Protein AF-A0A932URF2-F1 (afdb_monomer)

Sequence (78 aa):
MPSSIARLVAGGCLALGLFVVVAFVIVALAIPRGSLAAGERDMPEFKDQRPAAWLNSPPLTRAALRGNVVLIEIWTTG

Solvent-accessible surface area (backbone atoms only — not comparable to full-atom values): 5319 Å² total; per-residue (Å²): 131,73,70,62,60,57,51,52,53,53,49,49,54,51,52,51,51,51,48,51,52,52,51,51,51,53,53,64,68,65,53,81,77,73,75,77,74,67,65,97,65,78,81,75,72,68,85,73,73,54,55,91,82,37,82,99,45,76,61,73,50,59,77,80,47,61,97,56,92,80,86,88,84,88,85,79,88,129

pLDDT: mean 83.03, std 14.53, range [52.97, 97.19]

Foldseek 3Di:
DPVPVVVVVVVVVVVVVVVVVVVVVVVVVPPPPPPPPPPPDQDDWDDDQDQVVDDPDHDDTSVNCPPHDDDDDDDDDD

Radius of gyration: 29.67 Å; Cα contacts (8 Å, |Δi|>4): 17; chains: 1; bounding box: 44×43×81 Å

Secondary structure (DSSP, 8-state):
--HHHHHHHHHHHHHHHHHHHHHHHHHHHHS--------S-PPPPPS---GGG-SSSSPP-HHHHTTS----------

Mean predicted aligned error: 14.06 Å

Structure (mmCIF, N/CA/C/O backbone):
data_AF-A0A932URF2-F1
#
_entry.id   AF-A0A932URF2-F1
#
loop_
_atom_site.group_PDB
_atom_site.id
_atom_site.type_symbol
_atom_site.label_atom_id
_atom_site.label_alt_id
_atom_site.label_comp_id
_atom_site.label_asym_id
_atom_site.label_entity_id
_atom_site.label_seq_id
_atom_site.pdbx_PDB_ins_code
_atom_site.Cartn_x
_atom_site.Cartn_y
_atom_site.Cartn_z
_atom_site.occupancy
_atom_site.B_iso_or_equiv
_atom_site.auth_seq_id
_atom_site.auth_comp_id
_atom_site.auth_asym_id
_atom_site.auth_atom_id
_atom_site.pdbx_PDB_model_num
ATOM 1 N N . MET A 1 1 ? 33.275 21.673 -64.400 1.00 52.97 1 MET A N 1
ATOM 2 C CA . MET A 1 1 ? 32.865 20.264 -64.196 1.00 52.97 1 MET A CA 1
ATOM 3 C C . MET A 1 1 ? 32.873 19.741 -62.737 1.00 52.97 1 MET A C 1
ATOM 5 O O . MET A 1 1 ? 32.266 18.696 -62.551 1.00 52.97 1 MET A O 1
ATOM 9 N N . PRO A 1 2 ? 33.420 20.400 -61.681 1.00 56.38 2 PRO A N 1
ATOM 10 C CA . PRO A 1 2 ? 33.367 19.842 -60.310 1.00 56.38 2 PRO A CA 1
ATOM 11 C C . PRO A 1 2 ? 32.059 20.125 -59.533 1.00 56.38 2 PRO A C 1
ATOM 13 O O . PRO A 1 2 ? 31.797 19.505 -58.507 1.00 56.38 2 PRO A O 1
ATOM 16 N N . SER A 1 3 ? 31.207 21.038 -60.010 1.00 59.47 3 SER A N 1
ATOM 17 C CA . SER A 1 3 ? 30.015 21.511 -59.285 1.00 59.47 3 SER A CA 1
ATOM 18 C C . SER A 1 3 ? 28.823 20.542 -59.281 1.00 59.47 3 SER A C 1
ATOM 20 O O . SER A 1 3 ? 27.950 20.665 -58.422 1.00 59.47 3 SER A O 1
ATOM 22 N N . SER A 1 4 ? 28.767 19.575 -60.202 1.00 56.75 4 SER A N 1
ATOM 23 C CA . SER A 1 4 ? 27.634 18.639 -60.318 1.00 56.75 4 SER A CA 1
ATOM 24 C C . SER A 1 4 ? 27.722 17.459 -59.342 1.00 56.75 4 SER A C 1
ATOM 26 O O . SER A 1 4 ? 26.702 17.024 -58.818 1.00 56.75 4 SER A O 1
ATOM 28 N N . ILE A 1 5 ? 28.935 16.985 -59.032 1.00 58.66 5 ILE A N 1
ATOM 29 C CA . ILE A 1 5 ? 29.168 15.866 -58.09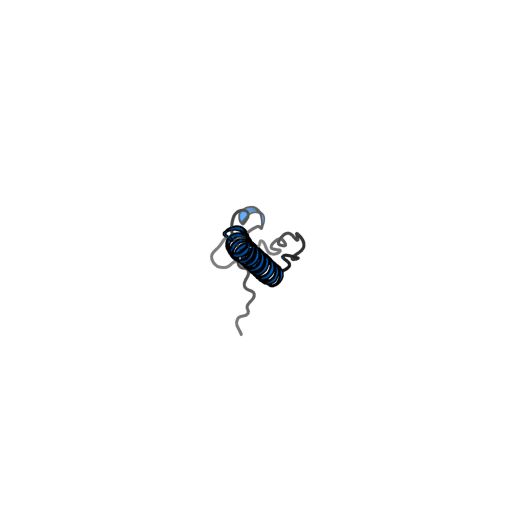9 1.00 58.66 5 ILE A CA 1
ATOM 30 C C . ILE A 1 5 ? 28.918 16.314 -56.651 1.00 58.66 5 ILE A C 1
ATOM 32 O O . ILE A 1 5 ? 28.235 15.624 -55.899 1.00 58.66 5 ILE A O 1
ATOM 36 N N . ALA A 1 6 ? 29.376 17.515 -56.281 1.00 57.47 6 ALA A N 1
ATOM 37 C CA . ALA A 1 6 ? 29.148 18.085 -54.951 1.00 57.47 6 ALA A CA 1
ATOM 38 C C . ALA A 1 6 ? 27.652 18.281 -54.634 1.00 57.47 6 ALA A C 1
ATOM 40 O O . ALA A 1 6 ? 27.220 18.049 -53.508 1.00 57.47 6 ALA A O 1
ATOM 41 N N . ARG A 1 7 ? 26.844 18.653 -55.637 1.00 57.16 7 ARG A N 1
ATOM 42 C CA . ARG A 1 7 ? 25.385 18.812 -55.501 1.00 57.16 7 ARG A CA 1
ATOM 43 C C . ARG A 1 7 ? 24.655 17.478 -55.334 1.00 57.16 7 ARG A C 1
ATOM 45 O O . ARG A 1 7 ? 23.702 17.414 -54.565 1.00 57.16 7 ARG A O 1
ATOM 52 N N . LEU A 1 8 ? 25.118 16.421 -56.003 1.00 60.19 8 LEU A N 1
ATOM 53 C CA . LEU A 1 8 ? 24.550 15.076 -55.880 1.00 60.19 8 LEU A CA 1
ATOM 54 C C . LEU A 1 8 ? 24.839 14.465 -54.499 1.00 60.19 8 LEU A C 1
ATOM 56 O O . LEU A 1 8 ? 23.940 13.918 -53.866 1.00 60.19 8 LEU A O 1
ATOM 60 N N . VAL A 1 9 ? 26.069 14.624 -54.000 1.00 60.22 9 VAL A N 1
ATOM 61 C CA . VAL A 1 9 ? 26.472 14.151 -52.664 1.00 60.22 9 VAL A CA 1
ATOM 62 C C . VAL A 1 9 ? 25.760 14.943 -51.562 1.00 60.22 9 VAL A C 1
ATOM 64 O O . VAL A 1 9 ? 25.218 14.347 -50.635 1.00 60.22 9 VAL A O 1
ATOM 67 N N . ALA A 1 10 ? 25.675 16.272 -51.686 1.00 60.38 10 ALA A N 1
ATOM 68 C CA . ALA A 1 10 ? 24.946 17.110 -50.732 1.00 60.38 10 ALA A CA 1
ATOM 69 C C . ALA A 1 10 ? 23.439 16.791 -50.703 1.00 60.38 10 ALA A C 1
ATOM 71 O O . ALA A 1 10 ? 22.852 16.719 -49.625 1.00 60.38 10 ALA A O 1
ATOM 72 N N . GLY A 1 11 ? 22.826 16.543 -51.868 1.00 64.75 11 GLY A N 1
ATOM 73 C CA . GLY A 1 11 ? 21.428 16.116 -51.972 1.00 64.75 11 GLY A CA 1
ATOM 74 C C . GLY A 1 11 ? 21.174 14.735 -51.359 1.00 64.75 11 GLY A C 1
ATOM 75 O O . GLY A 1 11 ? 20.178 14.554 -50.662 1.00 64.75 11 GLY A O 1
ATOM 76 N N . GLY A 1 12 ? 22.099 13.787 -51.545 1.00 66.19 12 GLY A N 1
ATOM 77 C CA . GLY A 1 12 ? 22.038 12.458 -50.927 1.00 66.19 12 GLY A CA 1
ATOM 78 C C . GLY A 1 12 ? 22.175 12.494 -49.402 1.00 66.19 12 GLY A C 1
ATOM 79 O O . GLY A 1 12 ? 21.402 11.841 -48.703 1.00 66.19 12 GLY A O 1
ATOM 80 N N . CYS A 1 13 ? 23.092 13.308 -48.870 1.00 73.31 13 CYS A N 1
ATOM 81 C CA . CYS A 1 13 ? 23.246 13.501 -47.424 1.00 73.31 13 CYS A CA 1
ATOM 82 C C . CYS A 1 13 ? 22.017 14.175 -46.792 1.00 73.31 13 CYS A C 1
ATOM 84 O O . CYS A 1 13 ? 21.595 13.781 -45.706 1.00 73.31 13 CYS A O 1
ATOM 86 N N . LEU A 1 14 ? 21.409 15.149 -47.481 1.00 75.38 14 LEU A N 1
ATOM 87 C CA . LEU A 1 14 ? 20.159 15.788 -47.050 1.00 75.38 14 LEU A CA 1
ATOM 88 C C . LEU A 1 14 ? 18.980 14.808 -47.050 1.00 75.38 14 LEU A C 1
ATOM 90 O O . LEU A 1 14 ? 18.219 14.771 -46.085 1.00 75.38 14 LEU A O 1
ATOM 94 N N . ALA A 1 15 ? 18.848 13.992 -48.098 1.00 77.94 15 ALA A N 1
ATOM 95 C CA . ALA A 1 15 ? 17.787 12.991 -48.199 1.00 77.94 15 ALA A CA 1
ATOM 96 C C . ALA A 1 15 ? 17.917 11.899 -47.124 1.00 77.94 15 ALA A C 1
ATOM 98 O O . ALA A 1 15 ? 16.923 11.531 -46.498 1.00 77.94 15 ALA A O 1
ATOM 99 N N . LEU A 1 16 ? 19.139 11.426 -46.857 1.00 83.00 16 LEU A N 1
ATOM 100 C CA . LEU A 1 16 ? 19.403 10.449 -45.800 1.00 83.00 16 LEU A CA 1
ATOM 101 C C . LEU A 1 16 ? 19.147 11.039 -44.407 1.00 83.00 16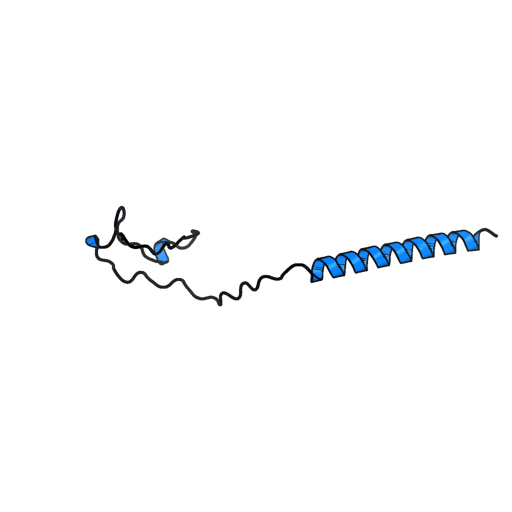 LEU A C 1
ATOM 103 O O . LEU A 1 16 ? 18.518 10.392 -43.573 1.00 83.00 16 LEU A O 1
ATOM 107 N N . GLY A 1 17 ? 19.582 12.279 -44.168 1.00 84.88 17 GLY A N 1
ATOM 108 C CA . GLY A 1 17 ? 19.316 12.985 -42.915 1.00 84.88 17 GLY A CA 1
ATOM 109 C C . GLY A 1 17 ? 17.818 13.147 -42.656 1.00 84.88 17 GLY A C 1
ATOM 110 O O . GLY A 1 17 ? 17.345 12.844 -41.561 1.00 84.88 17 GLY A O 1
ATOM 111 N N . LEU A 1 18 ? 17.052 13.536 -43.680 1.00 88.94 18 LEU A N 1
ATOM 112 C CA . LEU A 1 18 ? 15.596 13.639 -43.587 1.00 88.94 18 LEU A CA 1
ATOM 113 C C . LEU A 1 18 ? 14.950 12.280 -43.294 1.00 88.94 18 LEU A C 1
ATOM 115 O O . LEU A 1 18 ? 14.077 12.193 -42.434 1.00 88.94 18 LEU A O 1
ATOM 119 N N . PHE A 1 19 ? 15.403 11.216 -43.959 1.00 90.12 19 PHE A N 1
ATOM 120 C CA . PHE A 1 19 ? 14.896 9.866 -43.724 1.00 90.12 19 PHE A CA 1
ATOM 121 C C . PHE A 1 19 ? 15.127 9.406 -42.278 1.00 90.12 19 PHE A C 1
ATOM 123 O O . PHE A 1 19 ? 14.207 8.886 -41.649 1.00 90.12 19 PHE A O 1
ATOM 130 N N . VAL A 1 20 ? 16.316 9.655 -41.719 1.00 91.75 20 VAL A N 1
ATOM 131 C CA . VAL A 1 20 ? 16.635 9.318 -40.322 1.00 91.75 20 VAL A CA 1
ATOM 132 C C . VAL A 1 20 ? 15.755 10.099 -39.346 1.00 91.75 20 VAL A C 1
ATOM 134 O O . VAL A 1 20 ? 15.222 9.511 -38.406 1.00 91.75 20 VAL A O 1
ATOM 137 N N . VAL A 1 21 ? 15.548 11.399 -39.578 1.00 93.38 21 VAL A N 1
ATOM 138 C CA . VAL A 1 21 ? 14.671 12.226 -38.732 1.00 93.38 21 VAL A CA 1
ATOM 139 C C . VAL A 1 21 ? 13.231 11.719 -38.784 1.00 93.38 21 VAL A C 1
ATOM 141 O O . VAL A 1 21 ? 12.6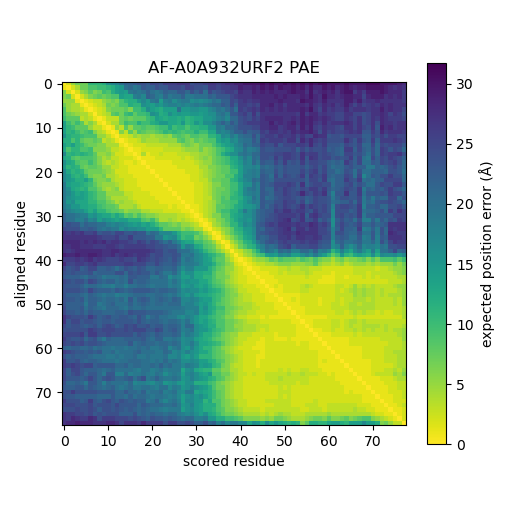00 11.561 -37.741 1.00 93.38 21 VAL A O 1
ATOM 144 N N . VAL A 1 22 ? 12.717 11.410 -39.975 1.00 93.94 22 VAL A N 1
ATOM 145 C CA . VAL A 1 22 ? 11.353 10.889 -40.144 1.00 93.94 22 VAL A CA 1
ATOM 146 C C . VAL A 1 22 ? 11.199 9.528 -39.466 1.00 93.94 22 VAL A C 1
ATOM 148 O O . VAL A 1 22 ? 10.245 9.331 -38.718 1.00 93.94 22 VAL A O 1
ATOM 151 N N . ALA A 1 23 ? 12.150 8.611 -39.660 1.00 91.62 23 ALA A N 1
ATOM 152 C CA . ALA A 1 23 ? 12.135 7.305 -39.007 1.00 91.62 23 ALA A CA 1
ATOM 153 C C . ALA A 1 23 ? 12.167 7.439 -37.476 1.00 91.62 23 ALA A C 1
ATOM 155 O O . ALA A 1 23 ? 11.385 6.789 -36.783 1.00 91.62 23 ALA A O 1
ATOM 156 N N . PHE A 1 24 ? 13.011 8.329 -36.947 1.00 91.94 24 PHE A N 1
ATOM 157 C CA . PHE A 1 24 ? 13.081 8.602 -35.514 1.00 91.94 24 PHE A CA 1
ATOM 158 C C . PHE A 1 24 ? 11.761 9.159 -34.966 1.00 91.94 24 PHE A C 1
ATOM 160 O O . PHE A 1 24 ? 11.281 8.696 -33.932 1.00 91.94 24 PHE A O 1
ATOM 167 N N . VAL A 1 25 ? 11.134 10.102 -35.675 1.00 93.19 25 VAL A N 1
ATOM 168 C CA . VAL A 1 25 ? 9.830 10.665 -35.291 1.00 93.19 25 VAL A CA 1
ATOM 169 C C . VAL A 1 25 ? 8.745 9.588 -35.297 1.00 93.19 25 VAL A C 1
ATOM 171 O O . VAL A 1 25 ? 7.975 9.506 -34.344 1.00 93.19 25 VAL A O 1
ATOM 174 N N . ILE A 1 26 ? 8.702 8.727 -36.317 1.00 91.88 26 ILE A N 1
ATOM 175 C CA . ILE A 1 26 ? 7.728 7.627 -36.392 1.00 91.88 26 ILE A CA 1
ATOM 176 C C . ILE A 1 26 ? 7.898 6.676 -35.203 1.00 91.88 26 ILE A C 1
ATOM 178 O O . ILE A 1 26 ? 6.914 6.353 -34.540 1.00 91.88 26 ILE A O 1
ATOM 182 N N . VAL A 1 27 ? 9.134 6.276 -34.890 1.00 89.19 27 VAL A N 1
ATOM 183 C CA . VAL A 1 27 ? 9.419 5.403 -33.740 1.00 89.19 27 VAL A CA 1
ATOM 184 C C . VAL A 1 27 ? 9.015 6.078 -32.431 1.00 89.19 27 VAL A C 1
ATOM 186 O O . VAL A 1 27 ? 8.332 5.458 -31.622 1.00 89.19 27 VAL A O 1
ATOM 189 N N . ALA A 1 28 ? 9.361 7.352 -32.234 1.00 85.38 28 ALA A N 1
ATOM 190 C CA . ALA A 1 28 ? 9.018 8.100 -31.023 1.00 85.38 28 ALA A 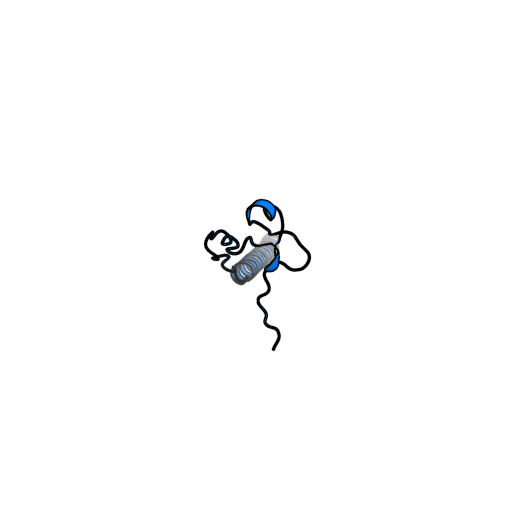CA 1
ATOM 191 C C . ALA A 1 28 ? 7.500 8.272 -30.830 1.00 85.38 28 ALA A C 1
ATOM 193 O O . ALA A 1 28 ? 7.014 8.283 -29.698 1.00 85.38 28 ALA A O 1
ATOM 194 N N . LEU A 1 29 ? 6.742 8.394 -31.923 1.00 85.75 29 LEU A N 1
ATOM 195 C CA . LEU A 1 29 ? 5.278 8.461 -31.896 1.00 85.75 29 LEU A CA 1
ATOM 196 C C . LEU A 1 29 ? 4.620 7.089 -31.692 1.00 85.75 29 LEU A C 1
ATOM 198 O O . LEU A 1 29 ? 3.502 7.034 -31.185 1.00 85.75 29 LEU A O 1
ATOM 202 N N . ALA A 1 30 ? 5.302 6.003 -32.060 1.00 83.50 30 ALA A N 1
ATOM 203 C CA . ALA A 1 30 ? 4.822 4.634 -31.895 1.00 83.50 30 ALA A CA 1
ATOM 204 C C . ALA A 1 30 ? 5.041 4.071 -30.481 1.00 83.50 30 ALA A C 1
ATOM 206 O O . ALA A 1 30 ? 4.474 3.027 -30.158 1.00 83.50 30 ALA A O 1
ATOM 207 N N . ILE A 1 31 ? 5.832 4.739 -29.630 1.00 82.19 31 ILE A N 1
ATOM 208 C CA . ILE A 1 31 ? 5.980 4.347 -28.224 1.00 82.19 31 ILE A CA 1
ATOM 209 C C . ILE A 1 31 ? 4.613 4.509 -27.545 1.00 82.19 31 ILE A C 1
ATOM 211 O O . ILE A 1 31 ? 4.114 5.639 -27.464 1.00 82.19 31 ILE A O 1
ATOM 215 N N . PRO A 1 32 ? 4.000 3.425 -27.030 1.00 77.06 32 PRO A N 1
ATOM 216 C CA . PRO A 1 32 ? 2.758 3.522 -26.285 1.00 77.06 32 PRO A CA 1
ATOM 217 C C . PRO A 1 32 ? 2.982 4.453 -25.100 1.00 77.06 32 PRO A C 1
ATOM 219 O O . PRO A 1 32 ? 3.720 4.139 -24.165 1.00 77.06 32 PRO A O 1
ATOM 222 N N . ARG A 1 33 ? 2.342 5.622 -25.129 1.00 73.12 33 ARG A N 1
ATOM 223 C CA . ARG A 1 33 ? 2.235 6.466 -23.945 1.00 73.12 33 ARG A CA 1
ATOM 224 C C . ARG A 1 33 ? 1.207 5.791 -23.059 1.00 73.12 33 ARG A C 1
ATOM 226 O O . ARG A 1 33 ? 0.016 6.065 -23.184 1.00 73.12 33 ARG A O 1
ATOM 233 N N . GLY A 1 34 ? 1.657 4.845 -22.238 1.00 59.97 34 GLY A N 1
ATOM 234 C CA . GLY A 1 34 ? 0.824 4.306 -21.175 1.00 59.97 34 GLY A CA 1
ATOM 235 C C . GLY A 1 34 ? 0.252 5.494 -20.414 1.00 59.97 34 GLY A C 1
ATOM 236 O O . GL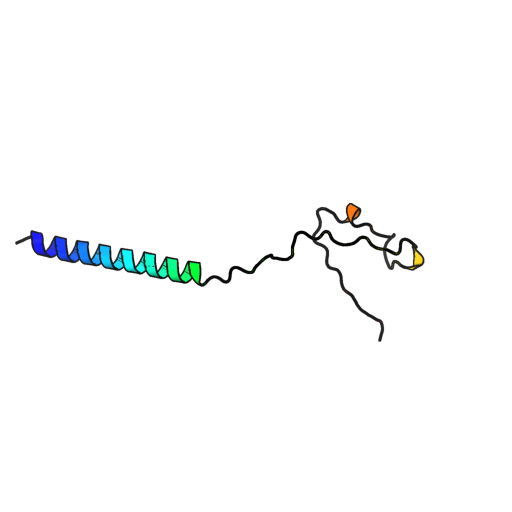Y A 1 34 ? 1.009 6.321 -19.902 1.00 59.97 34 GLY A O 1
ATOM 237 N N . SER A 1 35 ? -1.072 5.648 -20.418 1.00 60.62 35 SER A N 1
ATOM 238 C CA . SER A 1 35 ? -1.675 6.658 -19.572 1.00 60.62 35 SER A CA 1
ATOM 239 C C . SER A 1 35 ? -1.455 6.182 -18.142 1.00 60.62 35 SER A C 1
ATOM 241 O O . SER A 1 35 ? -2.063 5.221 -17.679 1.00 60.62 35 SER A O 1
ATOM 243 N N . LEU A 1 36 ? -0.605 6.883 -17.396 1.00 59.03 36 LEU A N 1
ATOM 244 C CA . LEU A 1 36 ? -0.672 6.855 -15.937 1.00 59.03 36 LEU A CA 1
ATOM 245 C C . LEU A 1 36 ? -1.895 7.664 -15.485 1.00 59.03 36 LEU A C 1
ATOM 247 O O . LEU A 1 36 ? -1.832 8.442 -14.546 1.00 59.03 36 LEU A O 1
ATOM 251 N N . ALA A 1 37 ? -3.032 7.492 -16.163 1.00 57.44 37 ALA A N 1
ATOM 252 C CA . ALA A 1 37 ? -4.316 7.993 -15.713 1.00 57.44 37 ALA A CA 1
ATOM 253 C C . ALA A 1 37 ? -4.891 7.028 -14.663 1.00 57.44 37 ALA A C 1
ATOM 255 O O . ALA A 1 37 ? -6.080 6.724 -14.659 1.00 57.44 37 ALA A O 1
ATOM 256 N N . ALA A 1 38 ? -4.049 6.555 -13.742 1.00 60.31 38 ALA A N 1
ATOM 257 C CA . ALA A 1 38 ? -4.509 6.414 -12.379 1.00 60.31 38 ALA A CA 1
ATOM 258 C C . ALA A 1 38 ? -4.611 7.858 -11.891 1.00 60.31 38 ALA A C 1
ATOM 260 O O . ALA A 1 38 ? -3.596 8.469 -11.573 1.00 60.31 38 ALA A O 1
ATOM 261 N N . GLY A 1 39 ? -5.806 8.456 -11.956 1.00 60.81 39 GLY A N 1
ATOM 262 C CA . GLY A 1 39 ? -6.010 9.769 -11.346 1.00 60.81 39 GLY A CA 1
ATOM 263 C C . GLY A 1 39 ? -5.416 9.754 -9.939 1.00 60.81 39 GLY A C 1
ATOM 264 O O . GLY A 1 39 ? -5.492 8.712 -9.288 1.00 60.81 39 GLY A O 1
ATOM 265 N N . GLU A 1 40 ? -4.792 10.857 -9.518 1.00 67.94 40 GLU A N 1
ATOM 266 C CA . GLU A 1 40 ? -4.188 11.025 -8.192 1.00 67.94 40 GLU A CA 1
ATOM 267 C C . GLU A 1 40 ? -5.227 10.658 -7.123 1.00 67.94 40 GLU A C 1
ATOM 269 O O . GLU A 1 40 ? -6.064 11.461 -6.712 1.00 67.94 40 GLU A O 1
ATOM 274 N N . ARG A 1 41 ? -5.259 9.384 -6.746 1.00 75.50 41 ARG A N 1
ATOM 275 C CA . ARG A 1 41 ? -6.200 8.841 -5.788 1.00 75.50 41 ARG A CA 1
ATOM 276 C C . ARG A 1 41 ? -5.348 8.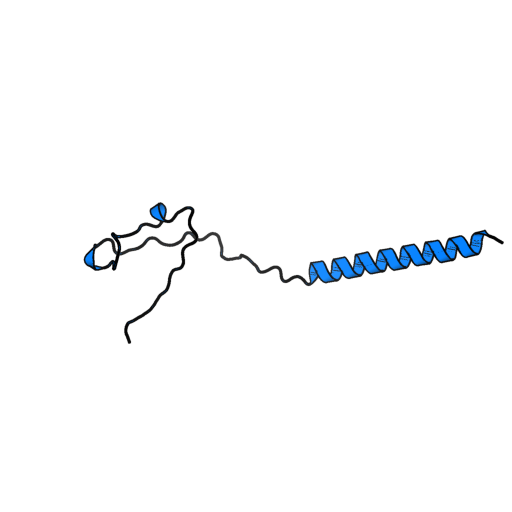246 -4.706 1.00 75.50 41 ARG A C 1
ATOM 278 O O . ARG A 1 41 ? -4.686 7.230 -4.906 1.00 75.50 41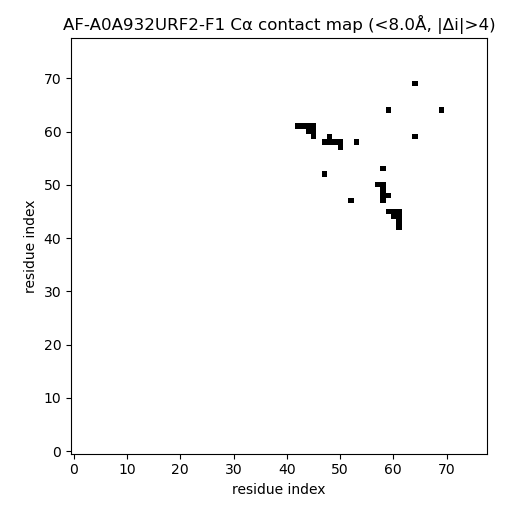 ARG A O 1
ATOM 285 N N . ASP A 1 42 ? -5.367 8.915 -3.565 1.00 84.44 42 ASP A N 1
ATOM 286 C CA . ASP A 1 42 ? -4.713 8.396 -2.385 1.00 84.44 42 ASP A CA 1
ATOM 287 C C . ASP A 1 42 ? -5.194 6.970 -2.108 1.00 84.44 42 ASP A C 1
ATOM 289 O O . ASP A 1 42 ? -6.389 6.659 -2.209 1.00 84.44 42 ASP A O 1
ATOM 293 N N . MET A 1 43 ? -4.255 6.118 -1.696 1.00 87.69 43 MET A N 1
ATOM 294 C CA . MET A 1 43 ? -4.582 4.826 -1.105 1.00 87.69 43 MET A CA 1
ATOM 295 C C . MET A 1 43 ? -5.630 5.047 0.001 1.00 87.69 43 MET A C 1
ATOM 297 O O . MET A 1 43 ? -5.478 5.985 0.790 1.00 87.69 43 MET A O 1
ATOM 301 N N . PRO A 1 44 ? -6.711 4.256 0.074 1.00 90.75 44 PRO A N 1
ATOM 302 C CA . PRO A 1 44 ? -7.650 4.350 1.186 1.00 90.75 44 PRO A CA 1
ATOM 303 C C . PRO A 1 44 ? -6.969 3.967 2.506 1.00 90.75 44 PRO A C 1
ATOM 305 O O . PRO A 1 44 ? -5.938 3.300 2.521 1.00 90.75 44 PRO A O 1
ATOM 308 N N . GLU A 1 45 ? -7.551 4.391 3.624 1.00 95.00 45 GLU A N 1
ATOM 309 C CA . GLU A 1 45 ? -7.074 3.976 4.945 1.00 95.00 45 GLU A CA 1
ATOM 310 C C . GLU A 1 45 ? -7.553 2.558 5.294 1.00 95.00 45 GLU A C 1
ATOM 312 O O . GLU A 1 45 ? -8.646 2.143 4.882 1.00 95.00 45 GLU A O 1
ATOM 317 N N . PHE A 1 46 ? -6.762 1.830 6.089 1.00 94.69 46 PHE A N 1
ATOM 318 C CA . PHE A 1 46 ? -7.178 0.538 6.633 1.00 94.69 46 PHE A CA 1
ATOM 319 C C . PHE A 1 46 ? -8.255 0.729 7.704 1.00 94.69 46 PHE A C 1
ATOM 321 O O . PHE A 1 46 ? -8.079 1.470 8.673 1.00 94.69 46 PHE A O 1
ATOM 328 N N . LYS A 1 47 ? -9.391 0.047 7.527 1.00 94.81 47 LYS A N 1
ATOM 329 C CA . LYS A 1 47 ? -10.584 0.254 8.362 1.00 94.81 47 LYS A CA 1
ATOM 330 C C . LYS A 1 47 ? -10.541 -0.476 9.703 1.00 94.81 47 LYS A C 1
ATOM 332 O O . LYS A 1 47 ? -11.166 -0.009 10.648 1.00 94.81 47 LYS A O 1
ATOM 337 N N . ASP A 1 48 ? -9.855 -1.613 9.787 1.00 94.81 48 ASP A N 1
ATOM 338 C CA . ASP A 1 48 ? -9.774 -2.395 11.021 1.00 94.81 48 ASP A CA 1
ATOM 339 C C . ASP A 1 48 ? -8.460 -2.104 11.745 1.00 94.81 48 ASP A C 1
ATOM 341 O O . ASP A 1 48 ? -7.385 -2.301 11.190 1.00 94.81 48 ASP A O 1
ATOM 345 N N . GLN A 1 49 ? -8.550 -1.631 12.984 1.00 95.50 49 GLN A N 1
ATOM 346 C CA . GLN A 1 49 ? -7.402 -1.300 13.834 1.00 95.50 49 GLN A CA 1
ATOM 347 C C . GLN A 1 49 ? -7.312 -2.236 15.052 1.00 95.50 49 GLN A C 1
ATOM 349 O O . GLN A 1 49 ? -6.536 -1.998 15.976 1.00 95.50 49 GLN A O 1
ATOM 354 N N . ARG A 1 50 ? -8.117 -3.308 15.095 1.00 97.19 50 ARG A N 1
ATOM 355 C CA . ARG A 1 50 ? -8.065 -4.296 16.179 1.00 97.19 50 ARG A CA 1
ATOM 356 C C . ARG A 1 50 ? -6.874 -5.227 15.948 1.00 97.19 50 ARG A C 1
ATOM 358 O O . ARG A 1 50 ? -6.835 -5.857 14.896 1.00 97.19 50 ARG A O 1
ATOM 365 N N . PRO A 1 51 ? -5.962 -5.422 16.918 1.00 95.44 51 PRO A N 1
ATOM 366 C CA . PRO A 1 51 ? -4.792 -6.286 16.731 1.00 95.44 51 PRO A CA 1
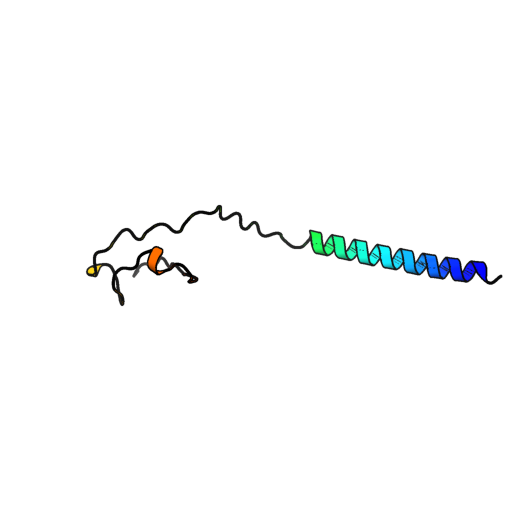ATOM 367 C C . PRO A 1 51 ? -5.122 -7.713 16.269 1.00 95.44 51 PRO A C 1
ATOM 369 O O . PRO A 1 51 ? -4.379 -8.288 15.491 1.00 95.44 51 PRO A O 1
ATOM 372 N N . ALA A 1 52 ? -6.268 -8.265 16.680 1.00 96.38 52 ALA A N 1
ATOM 373 C CA . ALA A 1 52 ? -6.704 -9.607 16.285 1.00 96.38 52 ALA A CA 1
ATOM 374 C C . ALA A 1 52 ? -7.022 -9.763 14.782 1.00 96.38 52 ALA A C 1
ATOM 376 O O . ALA A 1 52 ? -7.102 -10.887 14.298 1.00 96.38 52 ALA A O 1
ATOM 377 N N . ALA A 1 53 ? -7.223 -8.662 14.051 1.00 94.75 53 ALA A N 1
ATOM 378 C CA . ALA A 1 53 ? -7.455 -8.674 12.606 1.00 94.75 53 ALA A CA 1
ATOM 379 C C . ALA A 1 53 ? -6.152 -8.611 11.785 1.00 94.75 53 ALA A C 1
ATOM 381 O O . ALA A 1 53 ? -6.201 -8.686 10.559 1.00 94.75 53 ALA A O 1
ATOM 382 N N . TRP A 1 54 ? -4.999 -8.461 12.444 1.00 96.00 54 TRP A N 1
ATOM 383 C CA . TRP A 1 54 ? -3.697 -8.306 11.804 1.00 96.00 54 TRP A CA 1
ATOM 384 C C . TRP A 1 54 ? -2.801 -9.483 12.155 1.00 96.00 54 TRP A C 1
ATOM 386 O O . TRP A 1 54 ? -2.567 -9.795 13.321 1.00 96.00 54 TRP A O 1
ATOM 396 N N . LEU A 1 55 ? -2.287 -10.144 11.125 1.00 94.81 55 LEU A N 1
ATOM 397 C CA . LEU A 1 55 ? -1.364 -11.254 11.283 1.00 94.81 55 LEU A CA 1
ATOM 398 C C . LEU A 1 55 ? 0.071 -10.743 11.114 1.00 94.81 55 LEU A C 1
ATOM 400 O O . LEU A 1 55 ? 0.363 -10.025 10.163 1.00 94.81 55 LEU A O 1
ATOM 404 N N . ASN A 1 56 ? 0.968 -11.149 12.016 1.00 95.81 56 ASN A N 1
ATOM 405 C CA . ASN A 1 56 ? 2.410 -10.853 11.990 1.00 95.81 56 ASN A CA 1
ATOM 406 C C . ASN A 1 56 ? 2.818 -9.378 12.161 1.00 95.81 56 ASN A C 1
ATOM 408 O O . ASN A 1 56 ? 4.004 -9.065 12.064 1.00 95.81 56 ASN A O 1
ATOM 412 N N . SER A 1 57 ? 1.887 -8.472 12.462 1.00 94.12 57 SER A N 1
ATOM 413 C CA . SER A 1 57 ? 2.214 -7.082 12.779 1.00 94.12 57 SER A CA 1
ATOM 414 C C . SER A 1 57 ? 1.168 -6.445 13.695 1.00 94.12 57 SER A C 1
ATOM 416 O O . SER A 1 57 ? 0.017 -6.882 13.730 1.00 94.12 57 SER A O 1
ATOM 418 N N . PRO A 1 58 ? 1.521 -5.356 14.395 1.00 96.19 58 PRO A N 1
ATOM 419 C CA . PRO A 1 58 ? 0.528 -4.383 14.827 1.00 96.19 58 PRO A CA 1
ATOM 420 C C . PRO A 1 58 ? -0.257 -3.819 13.622 1.00 96.19 58 PRO A C 1
ATOM 422 O O . PRO A 1 58 ? 0.229 -3.896 12.486 1.00 96.19 58 PRO A O 1
ATOM 425 N N . PRO A 1 59 ? -1.435 -3.214 13.849 1.00 97.19 59 PRO A N 1
ATOM 426 C CA . PRO A 1 59 ? -2.181 -2.518 12.806 1.00 97.19 59 PRO A CA 1
ATOM 427 C C . PRO A 1 59 ? -1.357 -1.445 12.087 1.00 97.19 59 PRO A C 1
ATOM 429 O O . PRO A 1 59 ? -0.664 -0.650 12.726 1.00 97.19 59 PRO A O 1
ATOM 432 N N . LEU A 1 60 ? -1.444 -1.413 10.755 1.00 95.62 60 LEU A N 1
ATOM 433 C CA . LEU A 1 60 ? -0.762 -0.415 9.930 1.00 95.62 60 LEU A CA 1
ATOM 434 C C . LEU A 1 60 ? -1.691 0.752 9.580 1.00 95.62 60 LEU A C 1
ATOM 436 O O . LEU A 1 60 ? -2.917 0.636 9.560 1.00 95.62 60 LEU A O 1
ATOM 440 N N . THR A 1 61 ? -1.076 1.889 9.260 1.00 95.62 61 THR A N 1
ATOM 441 C CA . THR A 1 61 ? -1.757 3.071 8.719 1.00 95.62 61 THR A CA 1
ATOM 442 C C . THR A 1 61 ? -1.134 3.450 7.387 1.00 95.62 61 THR A C 1
ATOM 444 O O . THR A 1 61 ? 0.061 3.237 7.160 1.00 95.62 61 THR A O 1
ATOM 447 N N . ARG A 1 62 ? -1.906 4.091 6.512 1.00 94.50 62 ARG A N 1
ATOM 448 C CA . ARG A 1 62 ? -1.374 4.677 5.275 1.00 94.50 62 ARG A CA 1
ATOM 449 C C . ARG A 1 62 ? -0.219 5.642 5.536 1.00 94.50 62 ARG A C 1
ATOM 451 O O . ARG A 1 62 ? 0.719 5.686 4.746 1.00 94.50 62 ARG A O 1
ATOM 458 N N . ALA A 1 63 ? -0.281 6.414 6.622 1.00 95.31 63 ALA A N 1
ATOM 459 C CA . ALA A 1 63 ? 0.778 7.351 6.991 1.00 95.31 63 ALA A CA 1
ATOM 460 C C . ALA A 1 63 ? 2.106 6.631 7.275 1.00 95.31 63 ALA A C 1
ATOM 462 O O . ALA A 1 63 ? 3.142 7.065 6.778 1.00 95.31 63 ALA A O 1
ATOM 463 N N . ALA A 1 64 ? 2.063 5.501 7.987 1.00 95.88 64 ALA A N 1
ATOM 464 C CA . ALA A 1 64 ? 3.246 4.691 8.286 1.00 95.88 64 ALA A CA 1
ATOM 465 C C . ALA A 1 64 ? 3.892 4.065 7.036 1.00 95.88 64 ALA A C 1
ATOM 467 O O . ALA A 1 64 ? 5.065 3.704 7.060 1.00 95.88 64 ALA A O 1
ATOM 468 N N . LEU A 1 65 ? 3.137 3.945 5.943 1.00 95.25 65 LEU A N 1
ATOM 469 C CA . LEU A 1 65 ? 3.594 3.345 4.692 1.00 95.25 65 LEU A CA 1
ATOM 470 C C . LEU A 1 65 ? 4.119 4.363 3.669 1.00 95.25 65 LEU A C 1
ATOM 472 O O . LEU A 1 65 ? 4.693 3.965 2.654 1.00 95.25 65 LEU A O 1
ATOM 476 N N . ARG A 1 66 ? 3.947 5.672 3.909 1.00 94.31 66 ARG A N 1
ATOM 477 C CA . ARG A 1 66 ? 4.450 6.720 3.004 1.00 94.31 66 ARG A CA 1
ATOM 478 C C . ARG A 1 66 ? 5.968 6.586 2.817 1.00 94.31 66 ARG A C 1
ATOM 480 O O . ARG A 1 66 ? 6.697 6.282 3.753 1.00 94.31 66 ARG A O 1
ATOM 487 N N . GLY A 1 67 ? 6.432 6.832 1.592 1.00 94.75 67 GLY A N 1
ATOM 488 C CA . GLY A 1 67 ? 7.841 6.679 1.211 1.00 94.75 67 GLY A CA 1
ATOM 489 C C . GLY A 1 67 ? 8.231 5.265 0.774 1.00 94.75 67 GLY A C 1
ATOM 490 O O . GLY A 1 67 ? 9.332 5.086 0.265 1.00 94.75 67 GLY A O 1
ATOM 491 N N . ASN A 1 68 ? 7.328 4.287 0.900 1.00 94.62 68 ASN A N 1
ATOM 492 C CA . ASN A 1 68 ? 7.542 2.917 0.442 1.00 94.62 68 ASN A CA 1
ATOM 493 C C . ASN A 1 68 ? 6.639 2.577 -0.749 1.00 94.62 68 ASN A C 1
ATOM 495 O O . ASN A 1 68 ? 5.532 3.103 -0.885 1.00 94.62 68 ASN A O 1
ATOM 499 N N . VAL A 1 69 ? 7.100 1.646 -1.585 1.00 93.75 69 VAL A N 1
ATOM 500 C CA . VAL A 1 69 ? 6.247 0.962 -2.564 1.00 93.75 69 VAL A CA 1
ATOM 501 C C . VAL A 1 69 ? 5.525 -0.169 -1.837 1.00 93.75 69 VAL A C 1
ATOM 503 O O . VAL A 1 69 ? 6.167 -1.020 -1.227 1.00 93.75 69 VAL A O 1
ATOM 506 N N . VAL A 1 70 ? 4.194 -0.165 -1.884 1.00 93.62 70 VAL A N 1
ATOM 507 C CA . VAL A 1 70 ? 3.341 -1.111 -1.151 1.00 93.62 70 VAL A CA 1
ATOM 508 C C . VAL A 1 70 ? 2.572 -1.985 -2.134 1.00 93.62 70 VAL A C 1
ATOM 510 O O . VAL A 1 70 ? 1.944 -1.472 -3.059 1.00 93.62 70 VAL A O 1
ATOM 513 N N . LEU A 1 71 ? 2.581 -3.298 -1.899 1.00 94.25 71 LEU A N 1
ATOM 514 C CA . LEU A 1 71 ? 1.730 -4.273 -2.580 1.00 94.25 71 LEU A CA 1
ATOM 515 C C . LEU A 1 71 ? 0.548 -4.633 -1.670 1.00 94.25 71 LEU A C 1
ATOM 517 O O . LEU A 1 71 ? 0.755 -5.002 -0.516 1.00 94.25 71 LEU A O 1
ATOM 521 N N . ILE A 1 72 ? -0.677 -4.546 -2.191 1.00 93.25 72 ILE A N 1
ATOM 522 C CA . ILE A 1 72 ? -1.880 -5.046 -1.514 1.00 93.25 72 ILE A CA 1
ATOM 523 C C . ILE A 1 72 ? -2.352 -6.296 -2.251 1.00 93.25 72 ILE A C 1
ATOM 525 O O . ILE A 1 72 ? -2.735 -6.219 -3.417 1.00 93.25 72 ILE A O 1
ATOM 529 N N . GLU A 1 73 ? -2.349 -7.428 -1.555 1.00 94.19 73 GLU A N 1
ATOM 530 C CA . GLU A 1 73 ? -2.847 -8.705 -2.060 1.00 94.19 73 GLU A CA 1
ATOM 531 C C . GLU A 1 73 ? -4.154 -9.073 -1.349 1.00 94.19 73 GLU A C 1
ATOM 533 O O . GLU A 1 73 ? -4.230 -9.060 -0.121 1.00 94.19 73 GLU A O 1
ATOM 538 N N . ILE A 1 74 ? -5.197 -9.383 -2.123 1.00 94.56 74 ILE A N 1
ATOM 539 C CA . ILE A 1 74 ? -6.517 -9.764 -1.609 1.00 94.56 74 ILE A CA 1
ATOM 540 C C . ILE A 1 74 ? -6.719 -11.249 -1.891 1.00 94.56 74 ILE A C 1
ATOM 542 O O . ILE A 1 74 ? -6.746 -11.660 -3.050 1.00 94.56 74 ILE A O 1
ATOM 546 N N . TRP A 1 75 ? -6.884 -12.043 -0.835 1.00 95.25 75 TRP A N 1
ATOM 547 C CA . TRP A 1 75 ? -7.002 -13.497 -0.917 1.00 95.25 75 TRP A CA 1
ATOM 548 C C . TRP A 1 75 ? -7.976 -14.043 0.139 1.00 95.25 75 TRP A C 1
ATOM 550 O O . TRP A 1 75 ? -8.381 -13.334 1.061 1.00 95.25 75 TRP A O 1
ATOM 560 N N . THR A 1 76 ? -8.364 -15.311 -0.010 1.00 95.50 76 THR A N 1
ATOM 561 C CA . THR A 1 76 ? -9.167 -16.072 0.960 1.00 95.50 76 THR A CA 1
ATOM 562 C C . THR A 1 76 ? -8.550 -17.454 1.166 1.00 95.50 76 THR A C 1
ATOM 564 O O . THR A 1 76 ? -7.952 -18.004 0.241 1.00 95.50 76 THR A O 1
ATOM 567 N N . THR A 1 77 ? -8.697 -18.031 2.360 1.00 87.44 77 THR A N 1
ATOM 568 C CA . THR A 1 77 ? -8.486 -19.470 2.570 1.00 87.44 77 THR A CA 1
ATOM 569 C C . THR A 1 77 ? -9.689 -20.171 1.943 1.00 87.44 77 THR A C 1
ATOM 571 O O . THR A 1 77 ? -10.805 -19.933 2.401 1.00 87.44 77 THR A O 1
ATOM 574 N N . GLY A 1 78 ? -9.501 -20.899 0.843 1.00 73.25 78 GLY A N 1
ATOM 575 C CA . GLY A 1 78 ? -10.590 -21.627 0.176 1.00 73.25 78 G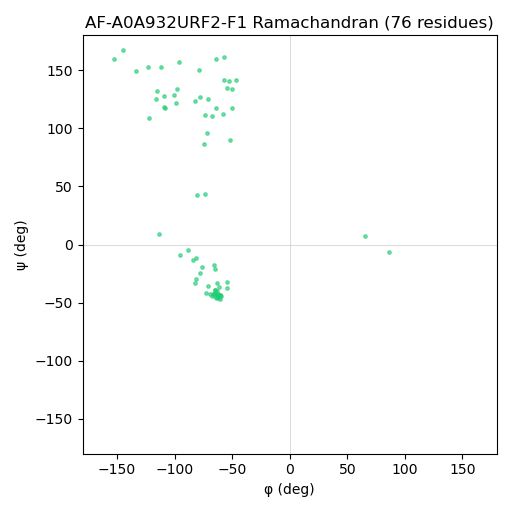LY A CA 1
ATOM 576 C C . GLY A 1 78 ? -11.349 -22.585 1.088 1.00 73.25 78 GLY A C 1
ATOM 577 O O . GLY A 1 78 ? -10.773 -23.010 2.116 1.00 73.25 78 GLY A O 1
#